Protein AF-A0A8J8FL22-F1 (afdb_monomer_lite)

Radius of gyration: 20.44 Å; chains: 1; bounding box: 40×61×36 Å

Secondary structure (DSSP, 8-state):
---------------------S---S--PPPEEE--SSTTTT-EEE--SSS---SSSTT---

Structure (mmCIF, N/CA/C/O backbone):
data_AF-A0A8J8FL22-F1
#
_entry.id   AF-A0A8J8FL22-F1
#
loop_
_atom_site.group_PDB
_atom_site.id
_atom_site.type_symbol
_atom_site.label_atom_id
_atom_site.label_alt_id
_atom_site.label_comp_id
_atom_site.label_asym_id
_atom_site.label_entity_id
_atom_site.label_seq_id
_atom_site.pdbx_PDB_ins_code
_atom_site.Cartn_x
_atom_site.Cartn_y
_atom_site.Cartn_z
_atom_site.occupancy
_atom_site.B_iso_or_equiv
_atom_site.auth_seq_id
_atom_site.auth_comp_id
_atom_site.auth_asym_id
_atom_site.auth_atom_id
_atom_site.pdbx_PDB_model_num
ATOM 1 N N . MET A 1 1 ? -26.465 45.536 15.984 1.00 34.09 1 MET A N 1
ATOM 2 C CA . MET A 1 1 ? -26.724 44.103 15.736 1.00 34.09 1 MET A CA 1
ATOM 3 C C . MET A 1 1 ? -25.481 43.534 15.085 1.00 34.09 1 MET A C 1
ATOM 5 O O . MET A 1 1 ? -25.134 43.991 14.005 1.00 34.09 1 MET A O 1
ATOM 9 N N . THR A 1 2 ? -24.781 42.620 15.752 1.00 36.44 2 THR A N 1
ATOM 10 C CA . THR A 1 2 ? -23.512 42.068 15.256 1.00 36.44 2 THR A CA 1
ATOM 11 C C . THR A 1 2 ? -23.587 40.556 15.420 1.00 36.44 2 THR A C 1
ATOM 13 O O . THR A 1 2 ? -23.692 40.070 16.541 1.00 36.44 2 THR A O 1
ATOM 16 N N . ALA A 1 3 ? -23.631 39.826 14.306 1.00 42.81 3 ALA A N 1
ATOM 17 C CA . ALA A 1 3 ? -23.708 38.370 14.297 1.00 42.81 3 ALA A CA 1
ATOM 18 C C . ALA A 1 3 ? -22.289 37.791 14.275 1.00 42.81 3 ALA A C 1
ATOM 20 O O . ALA A 1 3 ? -21.561 37.947 13.295 1.00 42.81 3 ALA A O 1
ATOM 21 N N . THR A 1 4 ? -21.884 37.134 15.358 1.00 44.00 4 THR A N 1
ATOM 22 C CA . THR A 1 4 ? -20.653 36.344 15.417 1.00 44.00 4 THR A CA 1
ATOM 23 C C . THR A 1 4 ? -20.876 35.041 14.656 1.00 44.00 4 THR A C 1
ATOM 25 O O . THR A 1 4 ? -21.604 34.157 15.097 1.00 44.00 4 THR A O 1
ATOM 28 N N . LYS A 1 5 ? -20.276 34.940 13.468 1.00 46.00 5 LYS A N 1
ATOM 29 C CA . LYS A 1 5 ? -20.288 33.734 12.639 1.00 46.00 5 LYS A CA 1
ATOM 30 C C . LYS A 1 5 ? -19.204 32.780 13.143 1.00 46.00 5 LYS A C 1
ATOM 32 O O . LYS A 1 5 ? -18.029 32.960 12.836 1.00 46.00 5 LYS A O 1
ATOM 37 N N . THR A 1 6 ? -19.592 31.788 13.935 1.00 49.34 6 THR A N 1
ATOM 38 C CA . THR A 1 6 ? -18.709 30.703 14.374 1.00 49.34 6 THR A CA 1
ATOM 39 C C . THR A 1 6 ?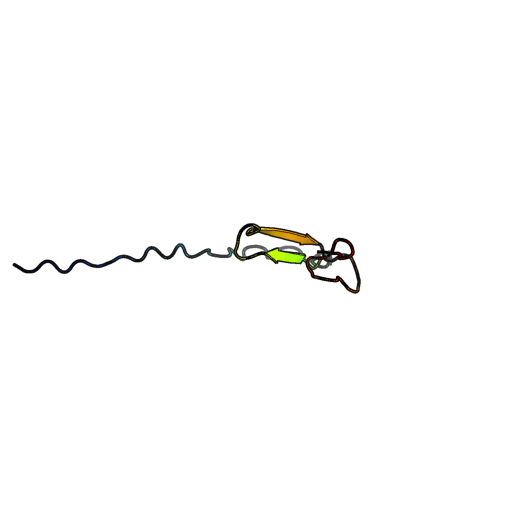 -18.451 29.774 13.188 1.00 49.34 6 THR A C 1
ATOM 41 O O . THR A 1 6 ? -19.372 29.145 12.671 1.00 49.34 6 THR A O 1
ATOM 44 N N . LEU A 1 7 ? -17.208 29.721 12.709 1.00 47.50 7 LEU A N 1
ATOM 45 C CA . LEU A 1 7 ? -16.782 28.747 11.706 1.00 47.50 7 LEU A CA 1
ATOM 46 C C . LEU A 1 7 ? -16.523 27.418 12.423 1.00 47.50 7 LEU A C 1
ATOM 48 O O . LEU A 1 7 ? -15.482 27.246 13.050 1.00 47.50 7 LEU A O 1
ATOM 52 N N . HIS A 1 8 ? -17.483 26.497 12.352 1.00 44.62 8 HIS A N 1
ATOM 53 C CA . HIS A 1 8 ? -17.247 25.098 12.690 1.00 44.62 8 HIS A CA 1
ATOM 54 C C . HIS A 1 8 ? -16.397 24.481 11.576 1.00 44.62 8 HIS A C 1
ATOM 56 O O . HIS A 1 8 ? -16.889 24.160 10.498 1.00 44.62 8 HIS A O 1
ATOM 62 N N . THR A 1 9 ? -15.093 24.370 11.809 1.00 53.66 9 THR A N 1
ATOM 63 C CA . THR A 1 9 ? -14.247 23.436 11.069 1.00 53.66 9 THR A CA 1
ATOM 64 C C . THR A 1 9 ? -14.584 22.035 11.559 1.00 53.66 9 THR A C 1
ATOM 66 O O . THR A 1 9 ? -14.042 21.591 12.571 1.00 53.66 9 THR A O 1
ATOM 69 N N . ASP A 1 10 ? -15.496 21.363 10.857 1.00 54.75 10 ASP A N 1
ATOM 70 C CA . ASP A 1 10 ? -15.707 19.920 10.978 1.00 54.75 10 ASP A CA 1
ATOM 71 C C . ASP A 1 10 ? -14.462 19.207 10.441 1.00 54.75 10 ASP A C 1
ATOM 73 O O . ASP A 1 10 ? -14.383 18.791 9.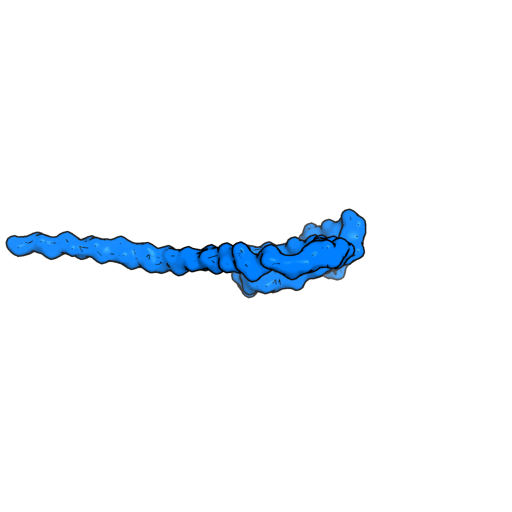285 1.00 54.75 10 ASP A O 1
ATOM 77 N N . LEU A 1 11 ? -13.425 19.133 11.275 1.00 52.69 11 LEU A N 1
ATOM 78 C CA . LEU A 1 11 ? -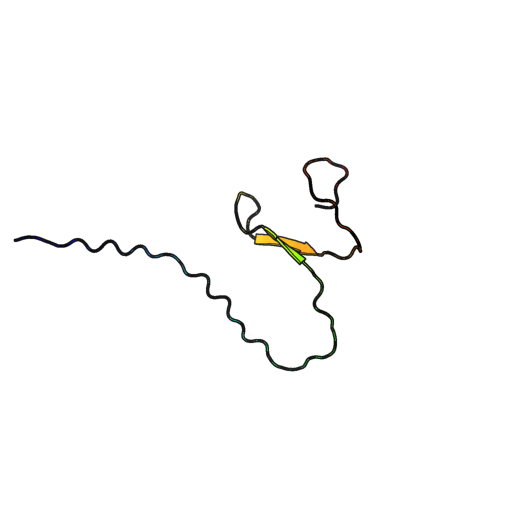12.312 18.232 11.043 1.00 52.69 11 LEU A CA 1
ATOM 79 C C . LEU A 1 11 ? -12.834 16.831 11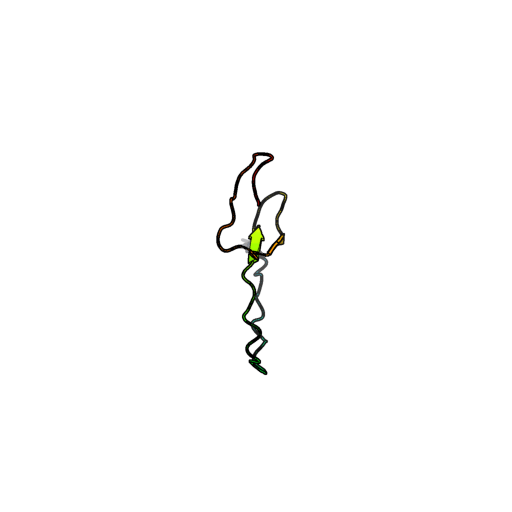.368 1.00 52.69 11 LEU A C 1
ATOM 81 O O . LEU A 1 11 ? -13.019 16.500 12.539 1.00 52.69 11 LEU A O 1
ATOM 85 N N . THR A 1 12 ? -13.124 16.031 10.342 1.00 56.00 12 THR A N 1
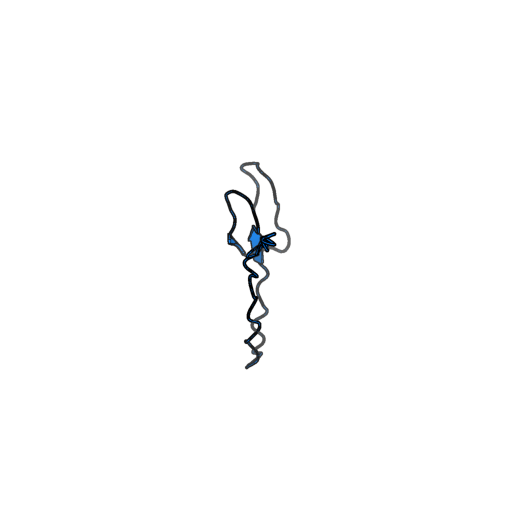ATOM 86 C CA . THR A 1 12 ? -13.516 14.628 10.498 1.00 56.00 12 THR A CA 1
ATOM 87 C C . THR A 1 12 ? -12.401 13.892 11.240 1.00 56.00 12 THR A C 1
ATOM 89 O O . THR A 1 12 ? -11.383 13.525 10.658 1.00 56.00 12 THR A O 1
ATOM 92 N N . ALA A 1 13 ? -12.555 13.732 12.552 1.00 57.69 13 ALA A N 1
ATOM 93 C CA . ALA A 1 13 ? -11.628 12.974 13.367 1.00 57.69 13 ALA A CA 1
ATOM 94 C C . ALA A 1 13 ? -11.816 11.490 13.039 1.00 57.69 13 ALA A C 1
ATOM 96 O O . ALA A 1 13 ? -12.832 10.893 13.393 1.00 57.69 13 ALA A O 1
ATOM 97 N N . THR A 1 14 ? -10.848 10.889 12.351 1.00 51.06 14 THR A N 1
ATOM 98 C CA . THR A 1 14 ? -10.782 9.433 12.210 1.00 51.06 14 THR A CA 1
ATOM 99 C C . THR A 1 14 ? -10.425 8.850 13.576 1.00 51.06 14 THR A C 1
ATOM 101 O O . THR A 1 14 ? -9.257 8.801 13.957 1.00 51.06 14 THR A O 1
ATOM 104 N N . LEU A 1 15 ? -11.436 8.460 14.350 1.00 49.75 15 LEU A N 1
ATOM 105 C CA . LEU A 1 15 ? -11.247 7.703 15.583 1.00 49.75 15 LEU A CA 1
ATOM 106 C C . LEU A 1 15 ? -10.823 6.279 15.206 1.00 49.75 15 LEU A C 1
ATOM 108 O O . LEU A 1 15 ? -11.612 5.511 14.664 1.00 49.75 15 LEU A O 1
ATOM 112 N N . LEU A 1 16 ? -9.564 5.930 15.477 1.00 47.78 16 LEU A N 1
ATOM 113 C CA . LEU A 1 16 ? -9.131 4.535 15.496 1.00 47.78 16 LEU A CA 1
ATOM 114 C C . LEU A 1 16 ? -9.736 3.879 16.742 1.00 47.78 16 LEU A C 1
ATOM 116 O O . LEU A 1 16 ? -9.220 4.036 17.849 1.00 47.78 16 LEU A O 1
ATOM 120 N N . GLU A 1 17 ? -10.851 3.171 16.573 1.00 47.88 17 GLU A N 1
ATOM 121 C CA . GLU A 1 17 ? -11.416 2.315 17.616 1.00 47.88 17 GLU A CA 1
ATOM 122 C C . GLU A 1 17 ? -10.464 1.147 17.895 1.00 47.88 17 GLU A C 1
ATOM 124 O O . GLU A 1 17 ? -10.493 0.103 17.251 1.00 47.88 17 GLU A O 1
ATOM 129 N N . SER A 1 18 ? -9.602 1.326 18.896 1.00 53.09 18 SER A N 1
ATOM 130 C CA . SER A 1 18 ? -8.796 0.257 19.481 1.00 53.09 18 SER A CA 1
ATOM 131 C C . SER A 1 18 ? -9.656 -0.565 20.444 1.00 53.09 18 SER A C 1
ATOM 133 O O . SER A 1 18 ? -9.496 -0.486 21.660 1.00 53.09 18 SER A O 1
ATOM 135 N N . THR A 1 19 ? -10.595 -1.347 19.917 1.00 58.75 19 THR A N 1
ATOM 136 C CA . THR A 1 19 ? -11.294 -2.380 20.697 1.00 58.75 19 THR A CA 1
ATOM 137 C C . THR A 1 19 ? -10.992 -3.756 20.130 1.00 58.75 19 THR A C 1
ATOM 139 O O . THR A 1 19 ? -11.818 -4.388 19.483 1.00 58.75 19 THR A O 1
ATOM 142 N N . GLN A 1 20 ? -9.787 -4.254 20.408 1.00 53.75 20 GLN A N 1
ATOM 143 C CA . GLN A 1 20 ? -9.512 -5.677 20.245 1.00 53.75 20 GLN A CA 1
ATOM 144 C C . GLN A 1 20 ? -8.524 -6.180 21.302 1.00 53.75 20 GLN A C 1
ATOM 146 O O . GLN A 1 20 ? -7.387 -6.530 21.016 1.00 53.75 20 GLN A O 1
ATOM 151 N N . GLU A 1 21 ? -8.987 -6.253 22.550 1.00 55.69 21 GLU A N 1
ATOM 152 C CA . GLU A 1 21 ? -8.378 -7.123 23.557 1.00 55.69 21 GLU A CA 1
ATOM 153 C C . GLU A 1 21 ? -9.305 -8.312 23.823 1.00 55.69 21 GLU A C 1
ATOM 155 O O . GLU A 1 21 ? -10.220 -8.234 24.644 1.00 55.69 21 GLU A O 1
ATOM 160 N N . LYS A 1 22 ? -9.065 -9.433 23.130 1.00 54.28 22 LYS A N 1
ATOM 161 C CA . LYS A 1 22 ? -9.241 -10.774 23.706 1.00 54.28 22 LYS A CA 1
ATOM 162 C C . LYS A 1 22 ? -8.630 -11.858 22.818 1.00 54.28 22 LYS A C 1
ATOM 164 O O . LYS A 1 22 ? -8.967 -11.968 21.648 1.00 54.28 22 LYS A O 1
ATOM 169 N N . GLN A 1 23 ? -7.799 -12.676 23.468 1.00 51.06 23 GLN A N 1
ATOM 170 C CA . GLN A 1 23 ? -7.060 -13.848 22.983 1.00 51.06 23 GLN A CA 1
ATOM 171 C C . GLN A 1 23 ? -5.860 -13.554 22.076 1.00 51.06 23 GLN A C 1
ATOM 173 O O . GLN A 1 23 ? -5.900 -13.689 20.861 1.00 51.06 23 GLN A O 1
ATOM 178 N N . ALA A 1 24 ? -4.740 -13.243 22.731 1.00 51.72 24 ALA A N 1
ATOM 179 C CA . ALA A 1 24 ? -3.412 -13.456 22.180 1.00 51.72 24 ALA A CA 1
ATOM 180 C C . ALA A 1 24 ? -3.133 -14.970 22.083 1.00 51.72 24 ALA A C 1
ATOM 182 O O . ALA A 1 24 ? -2.424 -15.540 22.910 1.00 51.72 24 ALA A O 1
ATOM 183 N N . GLU A 1 25 ? -3.695 -15.638 21.075 1.00 53.78 25 GLU A N 1
ATOM 184 C CA . GLU A 1 25 ? -2.883 -16.642 20.393 1.00 53.78 25 GLU A CA 1
ATOM 185 C C . GLU A 1 25 ? -1.772 -15.878 19.676 1.00 53.78 25 GLU A C 1
ATOM 187 O O . GLU A 1 25 ? -1.984 -14.789 19.145 1.00 53.78 25 GLU A O 1
ATOM 192 N N . ASN A 1 26 ? -0.558 -16.411 19.720 1.00 54.53 26 ASN A N 1
ATOM 193 C CA . ASN A 1 26 ? 0.645 -15.810 19.156 1.00 54.53 26 ASN A CA 1
ATOM 194 C C . ASN A 1 26 ? 0.627 -15.863 17.610 1.00 54.53 26 ASN A C 1
ATOM 196 O O . ASN A 1 26 ? 1.588 -16.279 16.972 1.00 54.53 26 ASN A O 1
ATOM 200 N N . THR A 1 27 ? -0.489 -15.486 16.987 1.00 59.34 27 THR A N 1
ATOM 201 C CA . THR A 1 27 ? -0.547 -15.056 15.596 1.00 59.34 27 THR A CA 1
ATOM 202 C C . THR A 1 27 ? 0.106 -13.689 15.551 1.00 59.34 27 THR A C 1
ATOM 204 O O . THR A 1 27 ? -0.557 -12.665 15.709 1.00 59.34 27 THR A O 1
ATOM 207 N N . GLY A 1 28 ? 1.436 -13.686 15.436 1.00 65.81 28 GLY A N 1
ATOM 208 C CA . GLY A 1 28 ? 2.214 -12.465 15.281 1.00 65.81 28 GLY A CA 1
ATOM 209 C C . GLY A 1 28 ? 1.554 -11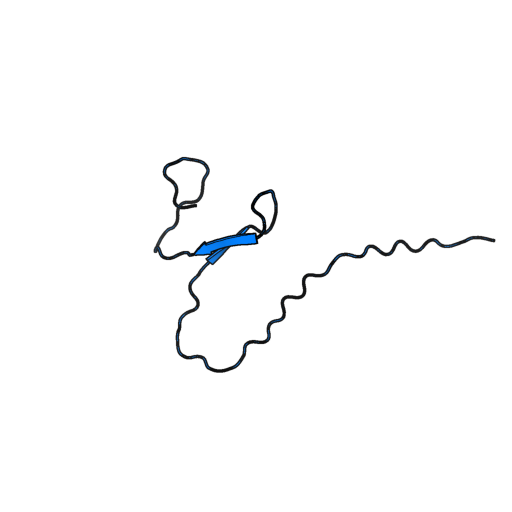.566 14.240 1.00 65.81 28 GLY A C 1
ATOM 210 O O . GLY A 1 28 ? 1.243 -12.015 13.135 1.00 65.81 28 GLY A O 1
ATOM 211 N N . LEU A 1 29 ? 1.280 -10.318 14.619 1.00 72.88 29 LEU A N 1
ATOM 212 C CA . LEU A 1 29 ? 0.715 -9.338 13.701 1.00 72.88 29 LEU A CA 1
ATOM 213 C C . LEU A 1 29 ? 1.671 -9.205 12.513 1.00 72.88 29 LEU A C 1
ATOM 215 O O . LEU A 1 29 ? 2.830 -8.825 12.687 1.00 72.88 29 LEU A O 1
ATOM 219 N N . ALA A 1 30 ? 1.199 -9.560 11.318 1.00 80.19 30 ALA A N 1
ATOM 220 C CA . ALA A 1 30 ? 1.996 -9.412 10.112 1.00 80.19 30 ALA A CA 1
ATOM 221 C C . ALA A 1 30 ? 2.183 -7.911 9.830 1.00 80.19 30 ALA A C 1
ATOM 223 O O . ALA A 1 30 ? 1.191 -7.176 9.804 1.00 80.19 30 ALA A O 1
ATOM 224 N N . PRO A 1 31 ? 3.422 -7.433 9.631 1.00 88.62 31 PRO A N 1
ATOM 225 C CA . PRO A 1 31 ? 3.661 -6.028 9.350 1.00 88.62 31 PRO A CA 1
ATOM 226 C C . PRO A 1 31 ? 3.058 -5.635 7.993 1.00 88.62 31 PRO A C 1
ATOM 228 O O . PRO A 1 31 ? 3.092 -6.401 7.026 1.00 88.62 31 PRO A O 1
ATOM 231 N N . TYR A 1 32 ? 2.512 -4.423 7.920 1.00 91.12 32 TYR A N 1
ATOM 232 C CA . TYR A 1 32 ? 1.906 -3.868 6.713 1.00 91.12 32 TYR A CA 1
ATOM 233 C C . TYR A 1 32 ? 2.270 -2.386 6.546 1.00 91.12 32 TYR A C 1
ATOM 235 O O . TYR A 1 32 ? 2.456 -1.663 7.524 1.00 91.12 32 TYR A O 1
ATOM 243 N N . LEU A 1 33 ? 2.360 -1.930 5.296 1.00 92.75 33 LEU A N 1
ATOM 244 C CA . LEU A 1 33 ? 2.461 -0.519 4.922 1.00 92.75 33 LEU A CA 1
ATOM 245 C C . LEU A 1 33 ? 1.082 -0.013 4.485 1.00 92.75 33 LEU A C 1
ATOM 247 O O . LEU A 1 33 ? 0.413 -0.686 3.706 1.00 92.75 33 LEU A O 1
ATOM 251 N N . VAL A 1 34 ? 0.686 1.188 4.922 1.00 95.06 34 VAL A N 1
ATOM 252 C CA . VAL A 1 34 ? -0.543 1.865 4.467 1.00 95.06 34 VAL A CA 1
ATOM 253 C C . VAL A 1 34 ? -0.210 3.236 3.899 1.00 95.06 34 VAL A C 1
ATOM 255 O O . VAL A 1 34 ? 0.518 4.011 4.519 1.00 95.06 34 VAL A O 1
ATOM 258 N N . ILE A 1 35 ? -0.793 3.565 2.749 1.00 95.00 35 ILE A N 1
ATOM 259 C CA . ILE A 1 35 ? -0.725 4.913 2.182 1.00 95.00 35 ILE A CA 1
ATOM 260 C C . ILE A 1 35 ? -1.795 5.788 2.843 1.00 95.00 35 ILE A C 1
ATOM 262 O O . ILE A 1 35 ? -2.987 5.512 2.735 1.00 95.00 35 ILE A O 1
ATOM 266 N N . LEU A 1 36 ? -1.388 6.855 3.533 1.00 95.94 36 LEU A N 1
ATOM 267 C CA . LEU A 1 36 ? -2.305 7.701 4.312 1.00 95.94 36 LEU A CA 1
ATOM 268 C C . LEU A 1 36 ? -2.832 8.925 3.549 1.00 95.94 36 LEU A C 1
ATOM 270 O O . LEU A 1 36 ? -3.743 9.594 4.030 1.00 95.94 36 LEU A O 1
ATOM 274 N N . SER A 1 37 ? -2.276 9.232 2.377 1.00 94.31 37 SER A N 1
ATOM 275 C CA . SER A 1 37 ? -2.648 10.410 1.590 1.00 94.31 37 SER A CA 1
ATOM 276 C C . SER A 1 37 ? -2.290 10.257 0.108 1.00 94.31 37 SER A C 1
ATOM 278 O O . SER A 1 37 ? -1.494 9.399 -0.271 1.00 94.31 37 SER A O 1
ATOM 280 N N . GLY A 1 38 ? -2.868 11.115 -0.737 1.00 94.62 38 GLY A N 1
ATOM 281 C CA . GLY A 1 38 ? -2.636 11.114 -2.184 1.00 94.62 38 GLY A CA 1
ATOM 282 C C . GLY A 1 38 ? -3.580 10.183 -2.950 1.00 94.62 38 GLY A C 1
ATOM 283 O O . GLY A 1 38 ? -4.578 9.715 -2.409 1.00 94.62 38 GLY A O 1
ATOM 284 N N . LEU A 1 39 ? -3.272 9.936 -4.228 1.00 95.38 39 LEU A N 1
ATOM 285 C CA . LEU A 1 39 ? -4.123 9.147 -5.134 1.00 95.38 39 LEU A CA 1
ATOM 286 C C . LEU A 1 39 ? -4.371 7.719 -4.619 1.00 95.38 39 LEU A C 1
ATOM 288 O O . LEU A 1 39 ? -5.446 7.161 -4.811 1.00 95.38 39 LEU A O 1
ATOM 292 N N . ASP A 1 40 ? -3.373 7.156 -3.946 1.00 92.31 40 ASP A N 1
ATOM 293 C CA . ASP A 1 40 ? -3.352 5.773 -3.479 1.00 92.31 40 ASP A CA 1
ATOM 294 C C . ASP A 1 40 ? -3.753 5.622 -2.006 1.00 92.31 40 ASP A C 1
ATOM 296 O O . ASP A 1 40 ? -3.515 4.574 -1.403 1.00 92.31 40 ASP A O 1
ATOM 300 N N . GLN A 1 41 ? -4.350 6.658 -1.408 1.00 96.06 41 GLN A N 1
ATOM 301 C CA . GLN A 1 41 ? -4.779 6.639 -0.012 1.00 96.06 41 GLN A CA 1
ATOM 302 C C . GLN A 1 41 ? -5.645 5.409 0.298 1.00 96.06 41 GLN A C 1
ATOM 304 O O . GLN A 1 41 ? -6.606 5.095 -0.401 1.00 96.06 41 GLN A O 1
ATOM 309 N N . GLY A 1 42 ? -5.305 4.722 1.386 1.00 93.56 42 GLY A N 1
ATOM 310 C CA . GLY A 1 42 ? -5.976 3.515 1.852 1.00 93.56 42 GLY A CA 1
ATOM 311 C C . GLY A 1 42 ? -5.421 2.214 1.272 1.00 93.56 42 GLY A C 1
ATOM 312 O O . GLY A 1 42 ? -5.759 1.155 1.801 1.00 93.56 42 GLY A O 1
ATOM 313 N N . LYS A 1 43 ? -4.550 2.249 0.249 1.00 93.81 43 LYS A N 1
ATOM 314 C CA . LYS A 1 43 ? -3.853 1.041 -0.221 1.00 93.81 43 LYS A CA 1
ATOM 315 C C . LYS A 1 43 ? -2.956 0.476 0.877 1.00 93.81 43 LYS A C 1
ATOM 317 O O . LYS A 1 43 ? -2.282 1.228 1.586 1.00 93.81 43 LYS A O 1
ATOM 322 N N . GLN A 1 44 ? -2.950 -0.850 0.983 1.00 94.19 44 GLN A N 1
ATOM 323 C CA . GLN A 1 44 ? -2.188 -1.595 1.980 1.00 94.19 44 GLN A CA 1
ATOM 324 C C . GLN A 1 44 ? -1.295 -2.630 1.301 1.00 94.19 44 GLN A C 1
ATOM 326 O O . GLN A 1 44 ? -1.738 -3.320 0.384 1.00 94.19 44 GLN A O 1
ATOM 331 N N . TYR A 1 45 ? -0.064 -2.763 1.787 1.00 92.31 45 TYR A N 1
ATOM 332 C CA . TYR A 1 45 ? 0.917 -3.730 1.302 1.00 92.31 45 TYR A CA 1
ATOM 333 C C . TYR A 1 45 ? 1.415 -4.573 2.466 1.00 92.31 45 TYR A C 1
ATOM 335 O O . TYR A 1 45 ? 1.840 -4.039 3.491 1.00 92.31 45 TYR A O 1
ATOM 343 N N . ARG A 1 46 ? 1.361 -5.894 2.317 1.00 91.06 46 ARG A N 1
ATOM 344 C CA . ARG A 1 46 ? 1.841 -6.831 3.333 1.00 91.06 46 ARG A CA 1
ATOM 345 C C . ARG A 1 46 ? 3.356 -6.989 3.214 1.00 91.06 46 ARG A C 1
ATOM 347 O O . ARG A 1 46 ? 3.869 -7.193 2.118 1.00 91.06 46 ARG A O 1
ATOM 354 N N . LEU A 1 47 ? 4.069 -6.889 4.332 1.00 90.81 47 LEU A N 1
ATOM 355 C CA . LEU A 1 47 ? 5.532 -6.921 4.370 1.00 90.81 47 LEU A CA 1
ATOM 356 C C . LEU A 1 47 ? 6.015 -8.335 4.727 1.00 90.81 47 LEU A C 1
ATOM 358 O O . LEU A 1 47 ? 6.443 -8.599 5.845 1.00 90.81 47 LEU A O 1
ATOM 362 N N . ASP A 1 48 ? 5.917 -9.261 3.769 1.00 85.12 48 ASP A N 1
ATOM 363 C CA . ASP A 1 48 ? 6.251 -10.684 3.971 1.00 85.12 48 ASP A CA 1
ATOM 364 C C . ASP A 1 48 ? 7.755 -10.999 3.894 1.00 85.12 48 ASP A C 1
ATOM 366 O O . ASP A 1 48 ? 8.190 -12.095 4.250 1.00 85.12 48 ASP A O 1
ATOM 370 N N . ARG A 1 49 ? 8.562 -10.055 3.402 1.00 85.31 49 ARG A N 1
ATOM 371 C CA . ARG A 1 49 ? 10.009 -10.219 3.219 1.00 85.31 49 ARG A CA 1
ATOM 372 C C . ARG A 1 49 ? 10.793 -9.582 4.358 1.00 85.31 49 ARG A C 1
ATOM 374 O O . ARG A 1 49 ? 10.357 -8.600 4.953 1.00 85.31 49 ARG A O 1
ATOM 381 N N . GLN A 1 50 ? 12.009 -10.084 4.582 1.00 86.94 50 GLN A N 1
ATOM 382 C CA . GLN A 1 50 ? 12.965 -9.480 5.517 1.00 86.94 50 GLN A CA 1
ATOM 383 C C . GLN A 1 50 ? 13.323 -8.033 5.127 1.00 86.94 50 GLN A C 1
ATOM 385 O O . GLN A 1 50 ? 13.550 -7.199 6.000 1.00 86.94 50 GLN A O 1
ATOM 390 N N . PHE A 1 51 ? 13.341 -7.734 3.824 1.00 88.75 51 PHE A N 1
ATOM 391 C CA . PHE A 1 51 ? 13.562 -6.403 3.262 1.00 88.75 51 PHE A CA 1
ATOM 392 C C . PHE A 1 51 ? 12.559 -6.159 2.130 1.00 88.75 51 PHE A C 1
ATOM 394 O O . PHE A 1 51 ? 12.318 -7.067 1.336 1.00 88.75 51 PHE A O 1
ATOM 401 N N . ASN A 1 52 ? 11.993 -4.951 2.067 1.00 89.94 52 ASN A N 1
ATOM 402 C CA . ASN A 1 52 ? 11.087 -4.513 1.003 1.00 89.94 52 ASN A CA 1
ATOM 403 C C . ASN A 1 52 ? 11.658 -3.229 0.388 1.00 89.94 52 ASN A C 1
ATOM 405 O O . ASN A 1 52 ? 12.063 -2.326 1.127 1.00 89.94 52 ASN A O 1
ATOM 409 N N . ILE A 1 53 ? 11.727 -3.164 -0.940 1.00 93.00 53 ILE A N 1
ATOM 410 C CA . ILE A 1 53 ? 12.243 -2.013 -1.690 1.00 93.00 53 ILE A CA 1
ATOM 411 C C . ILE A 1 53 ? 11.072 -1.132 -2.130 1.00 93.00 53 ILE A C 1
ATOM 413 O O . ILE A 1 53 ? 10.163 -1.614 -2.801 1.00 93.00 53 ILE A O 1
ATOM 417 N N . PHE A 1 54 ? 11.132 0.156 -1.781 1.00 91.81 54 PHE A N 1
ATOM 418 C CA . PHE A 1 54 ? 10.108 1.150 -2.113 1.00 91.81 54 PHE A CA 1
ATOM 419 C C . PHE A 1 54 ? 10.609 2.102 -3.199 1.00 91.81 54 PHE A C 1
ATOM 421 O O . PHE A 1 54 ? 11.707 2.655 -3.068 1.00 91.81 54 PHE A O 1
ATOM 428 N N . GLY A 1 55 ? 9.817 2.361 -4.237 1.00 91.56 55 GLY A N 1
ATOM 429 C CA . GLY A 1 55 ? 10.249 3.269 -5.300 1.00 91.56 55 GLY A CA 1
ATOM 430 C C . GLY A 1 55 ? 9.204 3.595 -6.363 1.00 91.56 55 GLY A C 1
ATOM 431 O O . GLY A 1 55 ? 8.012 3.656 -6.097 1.00 91.56 55 GLY A O 1
ATOM 432 N N . ARG A 1 56 ? 9.671 3.895 -7.580 1.00 90.94 56 ARG A N 1
ATOM 433 C CA . ARG A 1 56 ? 8.816 4.175 -8.755 1.00 90.94 56 ARG A CA 1
ATOM 434 C C . ARG A 1 56 ? 9.232 3.399 -10.007 1.00 90.94 56 ARG A C 1
ATOM 436 O O . ARG A 1 56 ? 8.691 3.657 -11.077 1.00 90.94 56 ARG A O 1
ATOM 443 N N . ALA A 1 57 ? 10.255 2.559 -9.891 1.00 93.62 57 ALA A N 1
ATOM 444 C CA . ALA A 1 57 ? 10.775 1.763 -10.993 1.00 93.62 57 ALA A CA 1
ATOM 445 C C . ALA A 1 57 ? 9.999 0.447 -11.109 1.00 93.62 57 ALA A C 1
ATOM 447 O O . ALA A 1 57 ? 9.343 0.031 -10.160 1.00 93.62 57 ALA A O 1
ATOM 448 N N . ASP A 1 58 ? 10.094 -0.214 -12.259 1.00 88.12 58 ASP A N 1
ATOM 449 C CA . ASP A 1 58 ? 9.379 -1.472 -12.502 1.00 88.12 58 ASP A CA 1
ATOM 450 C C . ASP A 1 58 ? 9.973 -2.666 -11.720 1.00 88.12 58 ASP A C 1
ATOM 452 O O . ASP A 1 58 ? 9.374 -3.738 -11.683 1.00 88.12 58 ASP A O 1
ATOM 456 N N . ASP A 1 59 ? 11.146 -2.501 -11.095 1.00 91.31 59 ASP A N 1
ATOM 457 C CA . ASP A 1 59 ? 11.904 -3.531 -10.372 1.00 91.31 59 ASP A CA 1
ATOM 458 C C . ASP A 1 59 ? 11.875 -3.373 -8.837 1.00 91.31 59 ASP A C 1
ATOM 460 O O . ASP A 1 59 ? 12.801 -3.789 -8.138 1.00 91.31 59 ASP A O 1
ATOM 464 N N . ILE A 1 60 ? 10.807 -2.783 -8.299 1.00 90.62 60 ILE A N 1
ATOM 465 C CA . ILE A 1 60 ? 10.598 -2.575 -6.856 1.00 90.62 60 ILE A CA 1
ATOM 466 C C . ILE A 1 60 ? 9.542 -3.530 -6.291 1.00 90.62 60 ILE A C 1
ATOM 468 O O . ILE A 1 60 ? 8.722 -4.078 -7.025 1.00 90.62 60 ILE A O 1
ATOM 472 N N . ASP A 1 61 ? 9.529 -3.691 -4.967 1.00 87.88 61 ASP A N 1
ATOM 473 C CA . ASP A 1 61 ? 8.484 -4.468 -4.297 1.00 87.88 61 ASP A CA 1
ATOM 474 C C . ASP A 1 61 ? 7.185 -3.661 -4.142 1.00 87.88 61 ASP A C 1
ATOM 476 O O . ASP A 1 61 ? 6.096 -4.232 -4.242 1.00 87.88 61 ASP A O 1
ATOM 480 N N . ILE A 1 62 ? 7.302 -2.355 -3.855 1.00 88.62 62 ILE A N 1
ATOM 481 C CA . ILE A 1 62 ? 6.186 -1.434 -3.576 1.00 88.62 62 ILE A CA 1
ATOM 482 C C . ILE A 1 62 ? 6.429 -0.066 -4.213 1.00 88.62 62 ILE A C 1
ATOM 484 O O . ILE A 1 62 ? 7.525 0.504 -3.991 1.00 88.62 62 ILE A O 1
#

Foldseek 3Di:
DDDDDDDPPCPPDPDPPPPDDDDPPVPPDFDKDADCDDPRHGDIDTDPDPDFADDDDPPGRD

pLDDT: mean 72.76, std 20.54, range [34.09, 96.06]

Sequence (62 aa):
MTATKTLHTDLTATLLESTQEKQAENTGLAPYLVILSGLDQGKQYRLDRQFNIFGRADDIDI